Protein AF-A0A6N6ZJ15-F1 (afdb_monomer_lite)

Sequence (168 aa):
MLNYLGKSQYTADPLFDGMLDDFRIYNYVLAPTEVSVLAGTSLTAAQWRQAYFGTSADTGDAADTADPDGDRVVNKLERAFGGEPTLYEPDLQPTVEVAASNLHIHYRKSKALTDTTIAIEEADAPSANWSLAVGSTQVLSDHGSYEVVRFSHAIDTNAPLFLRVAVE

pLDDT: mean 93.81, std 4.61, range [70.69, 98.38]

Secondary structure (DSSP, 8-state):
---BTTB-SSTTSPPP-S---S----SSPPPHHHHHHHTT----HHHHHHHHHS--SS-GGGSTT--SSSSS--HHHHHHHT--TTS--GGGS-EEEEETTEEEEEEEEETT--SS-EEEEEESSTTS--EE---EEEEEEE-SSEEEEEEEEE--SSS--EEEEEE-

Structure (mmCIF, N/CA/C/O backbone):
data_AF-A0A6N6ZJ15-F1
#
_entry.id   AF-A0A6N6ZJ15-F1
#
loop_
_atom_site.group_PDB
_atom_site.id
_atom_site.type_symbol
_atom_site.label_atom_id
_atom_site.label_alt_id
_atom_site.label_comp_id
_atom_site.label_asym_id
_atom_site.label_entity_id
_atom_site.label_seq_id
_atom_site.pdbx_PDB_ins_code
_atom_site.Cartn_x
_atom_site.Cartn_y
_atom_site.Cartn_z
_atom_site.occupancy
_atom_site.B_iso_or_equiv
_atom_site.auth_seq_id
_atom_site.auth_comp_id
_atom_site.auth_asym_id
_atom_site.auth_atom_id
_atom_site.pdbx_PDB_model_num
ATOM 1 N N . MET A 1 1 ? -32.185 13.806 21.289 1.00 70.69 1 MET A N 1
ATOM 2 C CA . MET A 1 1 ? -31.324 13.085 22.250 1.00 70.69 1 MET A CA 1
ATOM 3 C C . MET A 1 1 ? -29.885 13.339 21.831 1.00 70.69 1 MET A C 1
ATOM 5 O O . MET A 1 1 ? -29.619 13.235 20.642 1.00 70.69 1 MET A O 1
ATOM 9 N N . LEU A 1 2 ? -29.016 13.775 22.743 1.00 81.69 2 LEU A N 1
ATOM 10 C CA . LEU A 1 2 ? -27.610 14.086 22.452 1.00 81.69 2 LEU A CA 1
ATOM 11 C C . LEU A 1 2 ? -26.725 13.005 23.083 1.00 81.69 2 LEU A C 1
ATOM 13 O O . LEU A 1 2 ? -26.979 12.618 24.223 1.00 81.69 2 LEU A O 1
ATOM 17 N N . ASN A 1 3 ? -25.714 12.537 22.350 1.00 88.44 3 ASN A N 1
ATOM 18 C CA . ASN A 1 3 ? -24.697 11.612 22.852 1.00 88.44 3 ASN A CA 1
ATOM 19 C C . ASN A 1 3 ? -23.462 12.414 23.262 1.00 88.44 3 ASN A C 1
ATOM 21 O O . ASN A 1 3 ? -22.992 13.249 22.491 1.00 88.44 3 ASN A O 1
ATOM 25 N N . TYR A 1 4 ? -22.948 12.158 24.461 1.00 91.00 4 TYR A N 1
ATOM 26 C CA . TYR A 1 4 ? -21.764 12.828 24.991 1.00 91.00 4 TYR A CA 1
ATOM 27 C C . TYR A 1 4 ? -20.694 11.791 25.316 1.00 91.00 4 TYR A C 1
ATOM 29 O O . TYR A 1 4 ? -21.007 10.698 25.788 1.00 91.00 4 TYR A O 1
ATOM 37 N N . LEU A 1 5 ? -19.430 12.150 25.109 1.00 92.69 5 LEU A N 1
ATOM 38 C CA . LEU A 1 5 ? -18.315 11.344 25.592 1.00 92.69 5 LEU A CA 1
ATOM 39 C C . LEU A 1 5 ? -18.308 11.353 27.123 1.00 92.69 5 LEU A C 1
ATOM 41 O O . LEU A 1 5 ? -18.509 12.395 27.744 1.00 92.69 5 LEU A O 1
ATOM 45 N N . GLY A 1 6 ? -18.120 10.180 27.723 1.00 93.25 6 GLY A N 1
ATOM 46 C CA . GLY A 1 6 ? -18.077 10.025 29.177 1.00 93.25 6 GLY A CA 1
ATOM 47 C C . GLY A 1 6 ? -19.427 10.138 29.897 1.00 93.25 6 GLY A C 1
ATOM 48 O O . GLY A 1 6 ? -19.444 10.238 31.122 1.00 93.25 6 GLY A O 1
ATOM 49 N N . LYS A 1 7 ? -20.561 10.107 29.180 1.00 93.06 7 LYS A N 1
ATOM 50 C CA . LYS A 1 7 ? -21.904 10.095 29.783 1.00 93.06 7 LYS A CA 1
ATOM 51 C C . LYS A 1 7 ? -22.785 9.010 29.169 1.00 93.06 7 LYS A C 1
ATOM 53 O O . LYS A 1 7 ? -22.999 8.986 27.959 1.00 93.06 7 LYS A O 1
ATOM 58 N N . SER A 1 8 ? -23.349 8.164 30.027 1.00 91.69 8 SER A N 1
ATOM 59 C CA . SER A 1 8 ? -24.329 7.150 29.634 1.00 91.69 8 SER A CA 1
ATOM 60 C C . SER A 1 8 ? -25.664 7.762 29.194 1.00 91.69 8 SER A C 1
ATOM 62 O O . SER A 1 8 ? -26.042 8.862 29.609 1.00 91.69 8 SER A O 1
ATOM 64 N N . GLN A 1 9 ? -26.416 7.013 28.386 1.00 92.19 9 GLN A N 1
ATOM 65 C CA . GLN A 1 9 ? -27.812 7.325 28.070 1.00 92.19 9 GLN A CA 1
ATOM 66 C C . GLN A 1 9 ? -28.772 6.984 29.223 1.00 92.19 9 GLN A C 1
ATOM 68 O O . GLN A 1 9 ? -29.894 7.493 29.246 1.00 92.19 9 GLN A O 1
ATOM 73 N N . TYR A 1 10 ? -28.347 6.167 30.192 1.00 91.88 10 TYR A N 1
ATOM 74 C CA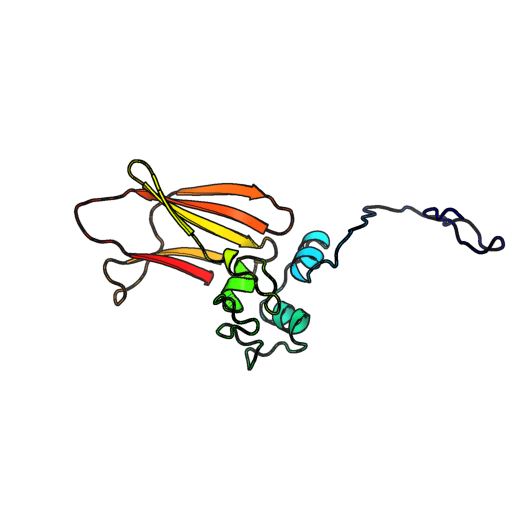 . TYR A 1 10 ? -29.136 5.830 31.374 1.00 91.88 10 TYR A CA 1
ATOM 75 C C . TYR A 1 10 ? -28.818 6.796 32.512 1.00 91.88 10 TYR A C 1
ATOM 77 O O . TYR A 1 10 ? -27.684 6.906 32.966 1.00 91.88 10 TYR A O 1
ATOM 85 N N . THR A 1 11 ? -29.838 7.499 33.004 1.00 89.88 11 THR A N 1
ATOM 86 C CA . THR A 1 11 ? -29.674 8.588 33.984 1.00 89.88 11 THR A CA 1
ATOM 87 C C . THR A 1 11 ? -29.176 8.140 35.357 1.00 89.88 11 THR A C 1
ATOM 89 O O . THR A 1 11 ? -28.820 8.992 36.164 1.00 89.88 11 THR A O 1
ATOM 92 N N . ALA A 1 12 ? -29.198 6.837 35.645 1.00 96.25 12 ALA A N 1
ATOM 93 C CA . ALA A 1 12 ? -28.689 6.270 36.891 1.00 96.25 12 ALA A CA 1
ATOM 94 C C . ALA A 1 12 ? -27.168 6.035 36.869 1.00 96.25 12 ALA A C 1
ATOM 96 O O . ALA A 1 12 ? -26.571 5.893 37.935 1.00 96.25 12 ALA A O 1
ATOM 97 N N . ASP A 1 13 ? -26.546 6.001 35.688 1.00 96.19 13 ASP A N 1
ATOM 98 C CA . ASP A 1 13 ? -25.120 5.713 35.569 1.00 96.19 13 ASP A CA 1
ATOM 99 C C . ASP A 1 13 ? -24.283 6.963 35.905 1.00 96.19 13 ASP A C 1
ATOM 101 O O . ASP A 1 13 ? -24.642 8.078 35.502 1.00 96.19 13 ASP A O 1
ATOM 105 N N . PRO A 1 14 ? -23.149 6.808 36.614 1.00 95.00 14 PRO A N 1
ATOM 106 C CA . PRO A 1 14 ? -22.228 7.910 36.862 1.00 95.00 14 PRO A CA 1
ATOM 107 C C . PRO A 1 14 ? -21.542 8.370 35.567 1.00 95.00 14 PRO A C 1
ATOM 109 O O . PRO A 1 14 ? -21.516 7.668 34.553 1.00 95.00 14 PRO A O 1
ATOM 112 N N . LEU A 1 15 ? -20.950 9.565 35.608 1.00 95.19 15 LEU A N 1
ATOM 113 C CA . LEU A 1 15 ? -20.043 10.009 34.551 1.00 95.19 15 LEU A CA 1
ATOM 114 C C . LEU A 1 15 ? -18.771 9.153 34.556 1.00 95.19 15 LEU A C 1
ATOM 116 O O . LEU A 1 15 ? -18.348 8.664 35.603 1.00 95.19 15 LEU A O 1
ATOM 120 N N . PHE A 1 16 ? -18.160 8.998 33.383 1.00 95.50 16 PHE A N 1
ATOM 121 C CA . PHE A 1 16 ? -16.839 8.393 33.262 1.00 95.50 16 PHE A CA 1
ATOM 122 C C . PHE A 1 16 ? -15.821 9.205 34.073 1.00 95.50 16 PHE A C 1
ATOM 124 O O . PHE A 1 16 ? -15.666 10.404 33.844 1.00 95.50 16 PHE A O 1
ATOM 131 N N . ASP A 1 17 ? -15.141 8.539 35.006 1.00 96.12 17 ASP A N 1
ATOM 132 C CA . ASP A 1 17 ? -14.108 9.118 35.868 1.00 96.12 17 ASP A CA 1
ATOM 133 C C . ASP A 1 17 ? -12.729 8.623 35.415 1.00 96.12 17 ASP A C 1
ATOM 135 O O . ASP A 1 17 ? -12.179 7.646 35.925 1.00 96.12 17 ASP A O 1
ATOM 139 N N . GLY A 1 18 ? -12.217 9.243 34.353 1.00 95.31 18 GLY A N 1
ATOM 140 C CA . GLY A 1 18 ? -10.948 8.880 33.737 1.00 95.31 18 GLY A CA 1
ATOM 141 C C . GLY A 1 18 ? -10.532 9.863 32.648 1.00 95.31 18 GLY A C 1
ATOM 142 O O . GLY A 1 18 ? -11.213 10.853 32.378 1.00 95.31 18 GLY A O 1
ATOM 143 N N . MET A 1 19 ? -9.401 9.581 32.005 1.00 95.62 19 MET A N 1
ATOM 144 C CA . MET A 1 19 ? -8.894 10.372 30.884 1.00 95.62 19 MET A CA 1
ATOM 145 C C . MET A 1 19 ? -9.234 9.670 29.569 1.00 95.62 19 MET A C 1
ATOM 147 O O . MET A 1 19 ? -9.024 8.466 29.434 1.00 95.62 19 MET A O 1
ATOM 151 N N . LEU A 1 20 ? -9.771 10.427 28.615 1.00 94.25 20 LEU A N 1
ATOM 152 C CA . LEU A 1 20 ? -9.921 9.999 27.228 1.00 94.25 20 LEU A CA 1
ATOM 153 C C . LEU A 1 20 ? -8.839 10.697 26.412 1.00 94.25 20 LEU A C 1
ATOM 155 O O . LEU A 1 20 ? -8.698 11.916 26.505 1.00 94.25 20 LEU A O 1
ATOM 159 N N . ASP A 1 21 ? -8.111 9.924 25.621 1.00 94.81 21 ASP A N 1
ATOM 160 C CA . ASP A 1 21 ? -7.136 10.424 24.658 1.00 94.81 21 ASP A CA 1
ATOM 161 C C . ASP A 1 21 ? -7.414 9.797 23.287 1.00 94.81 21 ASP A C 1
ATOM 163 O O . ASP A 1 21 ? -8.094 8.772 23.189 1.00 94.81 21 ASP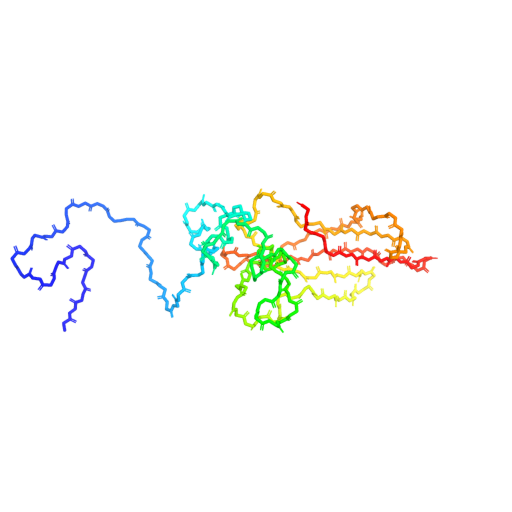 A O 1
ATOM 167 N N . ASP A 1 22 ? -6.923 10.451 22.241 1.00 93.81 22 ASP A N 1
ATOM 168 C CA . ASP A 1 22 ? -6.913 9.982 20.856 1.00 93.81 22 ASP A CA 1
ATOM 169 C C . ASP A 1 22 ? -8.272 9.514 20.295 1.00 93.81 22 ASP A C 1
ATOM 171 O O . ASP A 1 22 ? -8.373 8.583 19.492 1.00 93.81 22 ASP A O 1
ATOM 175 N N . PHE A 1 23 ? -9.357 10.170 20.718 1.00 93.12 23 PHE A N 1
ATOM 176 C CA . PHE A 1 23 ? -10.697 9.868 20.225 1.00 93.12 23 PHE A CA 1
ATOM 177 C C . PHE A 1 23 ? -10.862 10.315 18.767 1.00 93.12 23 PHE A C 1
ATOM 179 O O . PHE A 1 23 ? -10.774 11.504 18.451 1.00 93.12 23 PHE A O 1
ATOM 186 N N . ARG A 1 24 ? -11.170 9.359 17.884 1.00 94.06 24 ARG A N 1
ATOM 187 C CA . ARG A 1 24 ? -11.378 9.583 16.448 1.00 94.06 24 ARG A CA 1
ATOM 188 C C . ARG A 1 24 ? -12.706 8.970 15.998 1.00 94.06 24 ARG A C 1
ATOM 190 O O . ARG A 1 24 ? -13.088 7.897 16.457 1.00 94.06 24 ARG A O 1
ATOM 197 N N . ILE A 1 25 ? -13.401 9.649 15.086 1.00 94.12 25 ILE A N 1
ATOM 198 C CA . ILE A 1 25 ? -14.586 9.129 14.388 1.00 94.12 25 ILE A CA 1
ATOM 199 C C . ILE A 1 25 ? -14.299 9.190 12.893 1.00 94.12 25 ILE A C 1
ATOM 201 O O . ILE A 1 25 ? -13.892 10.235 12.387 1.00 94.12 25 ILE A O 1
ATOM 205 N N . TYR A 1 26 ? -14.574 8.090 12.199 1.00 95.44 26 TYR A N 1
ATOM 206 C CA . TYR A 1 26 ? -14.452 7.976 10.752 1.00 95.44 26 TYR A CA 1
ATOM 207 C C . TYR A 1 26 ? -15.838 7.807 10.136 1.00 95.44 26 TYR A C 1
ATOM 209 O O . TYR A 1 26 ? -16.725 7.186 10.721 1.00 95.44 26 TYR A O 1
ATOM 217 N N . ASN A 1 27 ? -16.033 8.379 8.952 1.00 96.38 27 ASN A N 1
ATOM 218 C CA . ASN A 1 27 ? -17.250 8.222 8.155 1.00 96.38 27 ASN A CA 1
ATOM 219 C C . ASN A 1 27 ? -17.146 7.058 7.151 1.00 96.38 27 ASN A C 1
ATOM 221 O O . ASN A 1 27 ? -17.923 7.006 6.201 1.00 96.38 27 ASN A O 1
ATOM 225 N N . TYR A 1 28 ? -16.187 6.156 7.360 1.00 93.75 28 TYR A N 1
ATOM 226 C CA . TYR A 1 28 ? -15.932 4.962 6.562 1.00 93.75 28 TYR A CA 1
ATOM 227 C C . TYR A 1 28 ? -15.388 3.840 7.460 1.00 93.75 28 TYR A C 1
ATOM 229 O O . TYR A 1 28 ? -15.050 4.071 8.626 1.00 93.75 28 TYR A O 1
ATOM 237 N N . VAL A 1 29 ? -15.362 2.618 6.929 1.00 92.62 29 VAL A N 1
ATOM 238 C CA . VAL A 1 29 ? -14.759 1.461 7.600 1.00 92.62 29 VAL A CA 1
ATOM 239 C C . VAL A 1 29 ? -13.255 1.534 7.385 1.00 92.62 29 VAL A C 1
ATOM 241 O O . VAL A 1 29 ? -12.822 1.566 6.243 1.00 92.62 29 VAL A O 1
ATOM 244 N N . LEU A 1 30 ? -12.481 1.564 8.467 1.00 94.19 30 LEU A N 1
ATOM 245 C CA . LEU A 1 30 ? -11.025 1.537 8.369 1.00 94.19 30 LEU A CA 1
ATOM 246 C C . LEU A 1 30 ? -10.544 0.175 7.872 1.00 94.19 30 LEU A C 1
ATOM 248 O O . LEU A 1 30 ? -10.928 -0.858 8.437 1.00 94.19 30 LEU A O 1
ATOM 252 N N . ALA A 1 31 ? -9.646 0.187 6.896 1.00 93.62 31 ALA A N 1
ATOM 253 C CA . ALA A 1 31 ? -8.958 -1.009 6.442 1.00 93.62 31 ALA A CA 1
ATOM 254 C C . ALA A 1 31 ? -7.992 -1.533 7.529 1.00 93.62 31 ALA A C 1
ATOM 256 O O . ALA A 1 31 ? -7.451 -0.749 8.322 1.00 93.62 31 ALA A O 1
ATOM 257 N N . PRO A 1 32 ? -7.697 -2.847 7.571 1.00 93.44 32 PRO A N 1
ATOM 258 C CA . PRO A 1 32 ? -6.693 -3.418 8.471 1.00 93.44 32 PRO A CA 1
ATOM 259 C C . PRO A 1 32 ? -5.345 -2.680 8.481 1.00 93.44 32 PRO A C 1
ATOM 261 O O . PRO A 1 32 ? -4.739 -2.506 9.542 1.00 93.44 32 PRO A O 1
ATOM 264 N N . THR A 1 33 ? -4.879 -2.218 7.319 1.00 91.88 33 THR A N 1
ATOM 265 C CA . THR A 1 33 ? -3.641 -1.436 7.178 1.00 91.88 33 THR A CA 1
ATOM 266 C C . THR A 1 33 ? -3.742 -0.086 7.888 1.00 91.88 33 THR A C 1
ATOM 268 O O . THR A 1 33 ? -2.848 0.260 8.661 1.00 91.88 33 THR A O 1
ATOM 271 N N . GLU A 1 34 ? -4.845 0.643 7.724 1.00 94.25 34 GLU A N 1
ATOM 272 C CA . GLU A 1 34 ? -5.087 1.922 8.401 1.00 94.25 34 GLU A CA 1
ATOM 273 C C . GLU A 1 34 ? -5.161 1.752 9.917 1.00 94.25 34 GLU A C 1
ATOM 275 O O . GLU A 1 34 ? -4.516 2.499 10.654 1.00 94.25 34 GLU A O 1
ATOM 280 N N . VAL A 1 35 ? -5.875 0.725 10.391 1.00 94.25 35 VAL A N 1
ATOM 281 C CA . VAL A 1 35 ? -5.924 0.380 11.819 1.00 94.25 35 VAL A CA 1
ATOM 282 C C . VAL A 1 35 ? -4.518 0.106 12.351 1.00 94.25 35 VAL A C 1
ATOM 284 O O . VAL A 1 35 ? -4.168 0.607 13.421 1.00 94.25 35 VAL A O 1
ATOM 287 N N . SER A 1 36 ? -3.690 -0.639 11.609 1.00 92.56 36 SER A N 1
ATOM 288 C CA . SER A 1 36 ? -2.324 -0.947 12.044 1.00 92.56 36 SER A CA 1
ATOM 289 C C . SER A 1 36 ? -1.460 0.309 12.180 1.00 92.56 36 SER A C 1
ATOM 291 O O . SER A 1 36 ? -0.779 0.459 13.196 1.00 92.56 36 SER A O 1
ATOM 293 N N . VAL A 1 37 ? -1.565 1.248 11.231 1.00 92.69 37 VAL A N 1
ATOM 294 C CA . VAL A 1 37 ? -0.836 2.525 11.259 1.00 92.69 37 VAL A CA 1
ATOM 295 C C . VAL A 1 37 ? -1.311 3.394 12.424 1.00 92.69 37 VAL A C 1
ATOM 297 O O . VAL A 1 37 ? -0.481 3.928 13.158 1.00 92.69 37 VAL A O 1
ATOM 300 N N . LEU A 1 38 ? -2.626 3.492 12.648 1.00 93.44 38 LEU A N 1
ATOM 301 C CA . LEU A 1 38 ? -3.199 4.239 13.776 1.00 93.44 38 LEU A CA 1
ATOM 302 C C . LEU A 1 38 ? -2.780 3.658 15.132 1.00 93.44 38 LEU A C 1
ATOM 304 O O . LEU A 1 38 ? -2.561 4.412 16.077 1.00 93.44 38 LEU A O 1
ATOM 308 N N . ALA A 1 39 ? -2.634 2.335 15.222 1.00 92.12 39 ALA A N 1
ATOM 309 C CA . ALA A 1 39 ? -2.137 1.653 16.413 1.00 92.12 39 ALA A CA 1
ATOM 310 C C . ALA A 1 39 ? -0.606 1.749 16.587 1.00 92.12 39 ALA A C 1
ATOM 312 O O . ALA A 1 39 ? -0.081 1.261 17.587 1.00 92.12 39 ALA A O 1
ATOM 313 N N . GLY A 1 40 ? 0.124 2.347 15.635 1.00 89.81 40 GLY A N 1
ATOM 314 C CA . GLY A 1 40 ? 1.590 2.401 15.656 1.00 89.81 40 GLY A CA 1
ATOM 315 C C . GLY A 1 40 ? 2.239 1.027 15.465 1.00 89.81 40 GLY A C 1
ATOM 316 O O . GLY A 1 40 ? 3.313 0.757 16.001 1.00 89.81 40 GLY A O 1
ATOM 317 N N . THR A 1 41 ? 1.559 0.144 14.739 1.00 87.62 41 THR A N 1
ATOM 318 C CA . THR A 1 41 ? 1.967 -1.236 14.462 1.00 87.62 41 THR A CA 1
ATOM 319 C C . THR A 1 41 ? 2.132 -1.461 12.963 1.00 87.62 41 THR A C 1
ATOM 321 O O . THR A 1 41 ? 1.831 -0.596 12.142 1.00 87.62 41 THR A O 1
ATOM 324 N N . SER A 1 42 ? 2.610 -2.644 12.599 1.00 85.56 42 SER A N 1
ATOM 325 C CA . SER A 1 42 ? 2.809 -3.039 11.209 1.00 85.56 42 SER A CA 1
ATOM 326 C C . SER A 1 42 ? 2.317 -4.463 11.014 1.00 85.56 42 SER A C 1
ATOM 328 O O . SER A 1 42 ? 2.323 -5.262 11.955 1.00 85.56 42 SER A O 1
ATOM 330 N N . LEU A 1 43 ? 1.866 -4.772 9.802 1.00 88.44 43 LEU A N 1
ATOM 331 C CA . LEU A 1 43 ? 1.355 -6.093 9.461 1.00 88.44 43 LEU A CA 1
ATOM 332 C C . LEU A 1 43 ? 2.404 -6.829 8.640 1.00 88.44 43 LEU A C 1
ATOM 334 O O . LEU A 1 43 ? 2.719 -6.423 7.525 1.00 88.44 43 LEU A O 1
ATOM 338 N N . THR A 1 44 ? 2.900 -7.946 9.171 1.00 92.88 44 THR A N 1
ATOM 339 C CA . THR A 1 44 ? 3.634 -8.910 8.343 1.00 92.88 44 THR A CA 1
ATOM 340 C C . THR A 1 44 ? 2.720 -9.468 7.252 1.00 92.88 44 THR A C 1
ATOM 342 O O . THR A 1 44 ? 1.495 -9.479 7.418 1.00 92.88 44 THR A O 1
ATOM 345 N N . ALA A 1 45 ? 3.285 -10.027 6.179 1.00 94.00 45 ALA A N 1
ATOM 346 C CA . ALA A 1 45 ? 2.493 -10.699 5.137 1.00 94.00 45 ALA A CA 1
ATOM 347 C C . ALA A 1 45 ? 1.474 -11.714 5.708 1.00 94.00 45 ALA A C 1
ATOM 349 O O . ALA A 1 45 ? 0.313 -11.733 5.308 1.00 94.00 45 ALA A O 1
ATOM 350 N N . ALA A 1 46 ? 1.873 -12.510 6.706 1.00 95.12 46 ALA A N 1
ATOM 351 C CA . ALA A 1 46 ? 1.000 -13.489 7.357 1.00 95.12 46 ALA A CA 1
ATOM 352 C C . ALA A 1 46 ? -0.156 -12.846 8.148 1.00 95.12 46 ALA A C 1
ATOM 354 O O . ALA A 1 46 ? -1.278 -13.347 8.111 1.00 95.12 46 ALA A O 1
ATOM 355 N N . GLN A 1 47 ? 0.098 -11.742 8.860 1.00 94.62 47 GLN A N 1
ATOM 356 C CA . GLN A 1 47 ? -0.943 -11.016 9.599 1.00 94.62 47 GLN A CA 1
ATOM 357 C C . GLN A 1 47 ? -1.902 -10.291 8.658 1.00 94.62 47 GLN A C 1
ATOM 359 O O . GLN A 1 47 ? -3.104 -10.274 8.908 1.00 94.62 47 GLN A O 1
ATOM 364 N N . TRP A 1 48 ? -1.380 -9.730 7.569 1.00 95.44 48 TRP A N 1
ATOM 365 C CA . TRP A 1 48 ? -2.189 -9.101 6.535 1.00 95.44 48 TRP A CA 1
ATOM 366 C C . TRP A 1 48 ? -3.126 -10.131 5.887 1.00 95.44 48 TRP A C 1
ATOM 368 O O . TRP A 1 48 ? -4.337 -9.921 5.872 1.00 95.44 48 TRP A O 1
ATOM 378 N N . ARG A 1 49 ? -2.620 -11.314 5.502 1.00 97.19 49 ARG A N 1
ATOM 379 C CA . ARG A 1 49 ? -3.482 -12.397 4.993 1.00 97.19 49 ARG A CA 1
ATOM 380 C C . ARG A 1 49 ? -4.520 -12.841 6.021 1.00 97.19 49 ARG A C 1
ATOM 382 O O . ARG A 1 49 ? -5.677 -13.059 5.675 1.00 97.19 49 ARG A O 1
ATOM 389 N N . GLN A 1 50 ? -4.134 -12.927 7.295 1.00 96.69 50 GLN A N 1
ATOM 390 C CA . GLN A 1 50 ? -5.060 -13.298 8.363 1.00 96.69 50 GLN A CA 1
ATOM 391 C C . GLN A 1 50 ? -6.195 -12.277 8.508 1.00 96.69 50 GLN A C 1
ATOM 393 O O . GLN A 1 50 ? -7.325 -12.677 8.790 1.00 96.69 50 GLN A O 1
ATOM 398 N N . ALA A 1 51 ? -5.903 -10.988 8.317 1.00 94.88 51 ALA A N 1
ATOM 399 C CA . ALA A 1 51 ? -6.878 -9.911 8.426 1.00 94.88 51 ALA A CA 1
ATOM 400 C C . ALA A 1 51 ? -7.882 -9.899 7.263 1.00 94.88 51 ALA A C 1
ATOM 402 O O . ALA A 1 51 ? -9.071 -9.726 7.515 1.00 94.88 51 ALA A O 1
ATOM 403 N N . TYR A 1 52 ? -7.427 -10.120 6.025 1.00 96.38 52 TYR A N 1
ATOM 404 C CA . TYR A 1 52 ? -8.293 -10.058 4.838 1.00 96.38 52 TYR A CA 1
ATOM 405 C C . TYR A 1 52 ? -8.937 -11.401 4.464 1.00 96.38 52 TYR A C 1
ATOM 407 O O . TYR A 1 52 ? -10.087 -11.435 4.038 1.00 96.38 52 TYR A O 1
ATOM 415 N N . PHE A 1 53 ? -8.238 -12.521 4.667 1.00 97.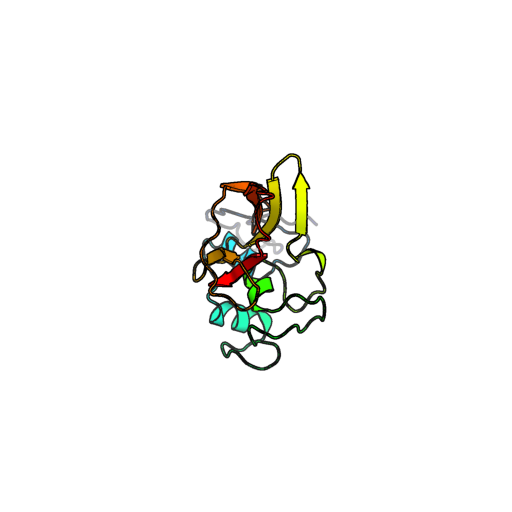50 53 PHE A N 1
ATOM 416 C CA . PHE A 1 53 ? -8.661 -13.844 4.178 1.00 97.50 53 PHE A CA 1
ATOM 417 C C . PHE A 1 53 ? -8.880 -14.879 5.285 1.00 97.50 53 PHE A C 1
ATOM 419 O O . PHE A 1 53 ? -9.262 -16.017 5.011 1.00 97.50 53 PHE A O 1
ATOM 426 N N . GLY A 1 54 ? -8.611 -14.532 6.546 1.00 97.56 54 GLY A N 1
ATOM 427 C CA . GLY A 1 54 ? -8.791 -15.450 7.672 1.00 97.56 54 GLY A CA 1
ATOM 428 C C . GLY A 1 54 ? -7.744 -16.568 7.765 1.00 97.56 54 GLY A C 1
ATOM 429 O O . GLY A 1 54 ? -7.912 -17.479 8.575 1.00 97.56 54 GLY A O 1
ATOM 430 N N . THR A 1 55 ? -6.661 -16.502 6.984 1.00 97.88 55 THR A N 1
ATOM 431 C CA . THR A 1 55 ? -5.556 -17.474 6.970 1.00 97.88 55 THR A CA 1
ATOM 432 C C . THR A 1 55 ? -4.206 -16.767 6.944 1.00 97.88 55 THR A C 1
ATOM 434 O O . THR A 1 55 ? -4.069 -15.727 6.318 1.00 97.88 55 THR A O 1
ATOM 437 N N . SER A 1 56 ? -3.179 -17.334 7.574 1.00 97.69 56 SER A N 1
ATOM 438 C CA . SER A 1 56 ? -1.798 -16.837 7.465 1.00 97.69 56 SER A CA 1
ATOM 439 C C . SER A 1 56 ? -1.018 -17.443 6.291 1.00 97.69 56 SER A C 1
ATOM 441 O O . SER A 1 56 ? 0.077 -16.974 5.965 1.00 97.69 56 SER A O 1
ATOM 443 N N . ALA A 1 57 ? -1.561 -18.491 5.665 1.00 98.12 57 ALA A N 1
ATOM 444 C CA . ALA A 1 57 ? -0.896 -19.237 4.605 1.00 98.12 57 ALA A CA 1
ATOM 445 C C . ALA A 1 57 ? -0.930 -18.490 3.264 1.00 98.12 57 ALA A C 1
ATOM 447 O O . ALA A 1 57 ? -1.948 -17.920 2.885 1.00 98.12 57 ALA A O 1
ATOM 448 N N . ASP A 1 58 ? 0.182 -18.557 2.534 1.00 98.00 58 ASP A N 1
ATOM 449 C CA . ASP A 1 58 ? 0.337 -18.030 1.177 1.00 98.00 58 ASP A CA 1
ATOM 450 C C . ASP A 1 58 ? -0.308 -18.985 0.155 1.00 98.00 58 ASP A C 1
ATOM 452 O O . ASP A 1 58 ? 0.355 -19.837 -0.435 1.00 98.00 58 ASP A O 1
ATOM 456 N N . THR A 1 59 ? -1.639 -18.960 0.055 1.00 98.19 59 THR A N 1
ATOM 457 C CA . THR A 1 59 ? -2.405 -19.923 -0.751 1.00 98.19 59 THR A CA 1
ATOM 458 C C . THR A 1 59 ? -3.770 -19.382 -1.161 1.00 98.19 59 THR A C 1
ATOM 460 O O . THR A 1 59 ? -4.334 -18.529 -0.478 1.00 98.19 59 THR A O 1
ATOM 463 N N . GLY A 1 60 ? -4.327 -19.928 -2.246 1.00 97.88 60 GLY A N 1
ATOM 464 C CA . GLY A 1 60 ? -5.630 -19.523 -2.777 1.00 97.88 60 GLY A CA 1
ATOM 465 C C . GLY A 1 60 ? -5.692 -18.017 -3.022 1.00 97.88 60 GLY A C 1
ATOM 466 O O . GLY A 1 60 ? -4.708 -17.425 -3.462 1.00 97.88 60 GLY A O 1
ATOM 467 N N . ASP A 1 61 ? -6.816 -17.403 -2.662 1.00 98.19 61 ASP A N 1
ATOM 468 C CA . ASP A 1 61 ? -7.025 -15.956 -2.792 1.00 98.19 61 ASP A CA 1
ATOM 469 C C . ASP A 1 61 ? -6.097 -15.134 -1.886 1.00 98.19 61 ASP A C 1
ATOM 471 O O . ASP A 1 61 ? -5.896 -13.956 -2.137 1.00 98.19 61 ASP A O 1
ATOM 475 N N . ALA A 1 62 ? -5.476 -15.745 -0.870 1.00 98.12 62 ALA A N 1
ATOM 476 C CA . ALA A 1 62 ? -4.506 -15.084 0.002 1.00 98.12 62 ALA A CA 1
ATOM 477 C C . ALA A 1 62 ? -3.064 -15.133 -0.536 1.00 98.12 62 ALA A C 1
ATOM 479 O O . ALA A 1 62 ? -2.157 -14.588 0.099 1.00 98.12 62 ALA A O 1
ATOM 480 N N . ALA A 1 63 ? -2.820 -15.813 -1.662 1.00 98.38 63 ALA A N 1
ATOM 481 C CA . ALA A 1 63 ? -1.474 -15.966 -2.201 1.00 98.38 63 ALA A CA 1
ATOM 482 C C . ALA A 1 63 ? -0.895 -14.620 -2.670 1.00 98.38 63 ALA A C 1
ATOM 484 O O . ALA A 1 63 ? -1.618 -13.808 -3.234 1.00 98.38 63 ALA A O 1
ATOM 485 N N . ASP A 1 64 ? 0.409 -14.391 -2.524 1.00 96.94 64 ASP A N 1
ATOM 486 C CA . ASP A 1 64 ? 1.089 -13.147 -2.924 1.00 96.94 64 ASP A CA 1
ATOM 487 C C . ASP A 1 64 ? 0.888 -12.802 -4.408 1.00 96.94 64 ASP A C 1
ATOM 489 O O . ASP A 1 64 ? 0.899 -11.626 -4.774 1.00 96.94 64 ASP A O 1
ATOM 493 N N . THR A 1 65 ? 0.705 -13.821 -5.253 1.00 97.38 65 THR A N 1
ATOM 494 C CA . THR A 1 65 ? 0.459 -13.682 -6.697 1.00 97.38 65 THR A CA 1
ATOM 495 C C . THR A 1 65 ? -1.020 -13.725 -7.081 1.00 97.38 65 THR A C 1
ATOM 497 O O . THR A 1 65 ? -1.317 -13.715 -8.273 1.00 97.38 65 THR A O 1
ATOM 500 N N . ALA A 1 66 ? -1.936 -13.857 -6.120 1.00 98.38 66 ALA A N 1
ATOM 501 C CA . ALA A 1 66 ? -3.369 -13.817 -6.389 1.00 98.38 66 ALA A CA 1
ATOM 502 C C . ALA A 1 66 ? -3.849 -12.373 -6.562 1.00 98.38 66 ALA A C 1
ATOM 504 O O . ALA A 1 66 ? -3.292 -11.457 -5.963 1.00 98.38 66 ALA A O 1
ATOM 505 N N . ASP A 1 67 ? -4.889 -12.222 -7.375 1.00 97.88 67 ASP A N 1
ATOM 506 C CA . ASP A 1 67 ? -5.619 -10.985 -7.668 1.00 97.88 67 ASP A CA 1
ATOM 507 C C . ASP A 1 67 ? -7.117 -11.310 -7.480 1.00 97.88 67 ASP A C 1
ATOM 509 O O . ASP A 1 67 ? -7.767 -11.780 -8.422 1.00 97.88 67 ASP A O 1
ATOM 513 N N . PRO A 1 68 ? -7.630 -11.260 -6.232 1.00 98.00 68 PRO A N 1
ATOM 514 C CA . PRO A 1 68 ? -8.973 -11.750 -5.913 1.00 98.00 68 PRO A CA 1
ATOM 515 C C . PRO A 1 68 ? -10.106 -10.843 -6.406 1.00 98.00 68 PRO A C 1
ATOM 517 O O . PRO A 1 68 ? -11.204 -11.336 -6.680 1.00 98.00 68 PRO A O 1
ATOM 520 N N . ASP A 1 69 ? -9.866 -9.537 -6.506 1.00 97.12 69 ASP A N 1
ATOM 521 C CA . ASP A 1 69 ? -10.845 -8.544 -6.966 1.00 97.12 69 ASP A CA 1
ATOM 522 C C . ASP A 1 69 ? -10.756 -8.248 -8.475 1.00 97.12 69 ASP A C 1
ATOM 524 O O . ASP A 1 69 ? -11.703 -7.700 -9.053 1.00 97.12 69 ASP A O 1
ATOM 528 N N . GLY A 1 70 ? -9.695 -8.706 -9.143 1.00 97.19 70 GLY A N 1
ATOM 529 C CA . GLY A 1 70 ? -9.543 -8.672 -10.592 1.00 97.19 70 GLY A CA 1
ATOM 530 C C . GLY A 1 70 ? -9.129 -7.308 -11.136 1.00 97.19 70 GLY A C 1
ATOM 531 O O . GLY A 1 70 ? -9.404 -7.018 -12.310 1.00 97.19 70 GLY A O 1
ATOM 532 N N . ASP A 1 71 ? -8.509 -6.460 -10.318 1.00 96.69 71 ASP A N 1
ATOM 533 C CA . ASP A 1 71 ? -8.067 -5.119 -10.706 1.00 96.69 71 ASP A CA 1
ATOM 534 C C . ASP A 1 71 ? -6.654 -5.074 -11.320 1.00 96.69 71 ASP A C 1
ATOM 536 O O . ASP A 1 71 ? -6.221 -4.031 -11.832 1.00 96.69 71 ASP A O 1
ATOM 540 N N . ARG A 1 72 ? -6.007 -6.249 -11.403 1.00 96.00 72 ARG A N 1
ATOM 541 C CA . ARG A 1 72 ? -4.645 -6.501 -11.904 1.00 96.00 72 ARG A CA 1
ATOM 542 C C . ARG A 1 72 ? -3.535 -6.131 -10.931 1.00 96.00 72 ARG A C 1
ATOM 544 O O . ARG A 1 72 ? -2.369 -6.079 -11.345 1.00 96.00 72 ARG A O 1
ATOM 551 N N . VAL A 1 73 ? -3.853 -5.926 -9.664 1.00 96.38 73 VAL A N 1
ATOM 552 C CA . VAL A 1 73 ? -2.890 -5.714 -8.596 1.00 96.38 73 VAL A CA 1
ATOM 553 C C . VAL A 1 73 ? -2.903 -6.936 -7.690 1.00 96.38 73 VAL A C 1
ATOM 555 O O . VAL A 1 73 ? -3.870 -7.287 -7.033 1.00 96.38 73 VAL A O 1
ATOM 558 N N . VAL A 1 74 ? -1.786 -7.661 -7.692 1.00 96.94 74 VAL A N 1
ATOM 559 C CA . VAL A 1 74 ? -1.674 -8.869 -6.870 1.00 96.94 74 VAL A CA 1
ATOM 560 C C . VAL A 1 74 ? -1.502 -8.511 -5.396 1.00 96.94 74 VAL A C 1
ATOM 562 O O . VAL A 1 74 ? -0.903 -7.484 -5.074 1.00 96.94 74 VAL A O 1
ATOM 565 N N . ASN A 1 75 ? -1.888 -9.410 -4.492 1.00 96.88 75 ASN A N 1
ATOM 566 C CA . ASN A 1 75 ? -1.802 -9.230 -3.036 1.00 96.88 75 ASN A CA 1
ATOM 567 C C . ASN A 1 75 ? -0.451 -8.693 -2.526 1.00 96.88 75 ASN A C 1
ATOM 569 O O . ASN A 1 75 ? -0.394 -7.911 -1.572 1.00 96.88 75 ASN A O 1
ATOM 573 N N . LYS A 1 76 ? 0.667 -9.109 -3.138 1.00 95.62 76 LYS A N 1
ATOM 574 C CA . LYS A 1 76 ? 1.995 -8.590 -2.774 1.00 95.62 76 LYS A CA 1
ATOM 575 C C . LYS A 1 76 ? 2.122 -7.085 -3.038 1.00 95.62 76 LYS A C 1
ATOM 577 O O . LYS A 1 76 ? 2.736 -6.381 -2.237 1.00 95.62 76 LYS A O 1
ATOM 582 N N . LEU A 1 77 ? 1.562 -6.607 -4.148 1.00 95.81 77 LEU A N 1
ATOM 583 C CA . LEU A 1 77 ? 1.532 -5.192 -4.511 1.00 95.81 77 LEU A CA 1
ATOM 584 C C . LEU A 1 77 ? 0.478 -4.436 -3.703 1.00 95.81 77 LEU A C 1
ATOM 586 O O . LEU A 1 77 ? 0.801 -3.373 -3.186 1.00 95.81 77 LEU A O 1
ATOM 590 N N . GLU A 1 78 ? -0.702 -5.020 -3.488 1.00 96.56 78 GLU A N 1
ATOM 591 C CA . GLU A 1 78 ? -1.746 -4.474 -2.608 1.00 96.56 78 GLU A CA 1
ATOM 592 C C . GLU A 1 78 ? -1.185 -4.104 -1.234 1.00 96.56 78 GLU A C 1
ATOM 594 O O . GLU A 1 78 ? -1.249 -2.954 -0.787 1.00 96.56 78 GLU A O 1
ATOM 599 N N . ARG A 1 79 ? -0.500 -5.060 -0.593 1.00 95.19 79 ARG A N 1
ATOM 600 C CA . ARG A 1 79 ? 0.145 -4.836 0.706 1.00 95.19 79 ARG A CA 1
ATOM 601 C C . ARG A 1 79 ? 1.185 -3.719 0.646 1.00 95.19 79 ARG A C 1
ATOM 603 O O . ARG A 1 79 ? 1.273 -2.906 1.569 1.00 95.19 79 ARG A O 1
ATOM 610 N N . ALA A 1 80 ? 1.987 -3.689 -0.417 1.00 95.62 80 ALA A N 1
ATOM 611 C CA . ALA A 1 80 ? 3.052 -2.709 -0.573 1.00 95.62 80 ALA A CA 1
ATOM 612 C C . ALA A 1 80 ? 2.516 -1.294 -0.824 1.00 95.62 80 ALA A C 1
ATOM 614 O O . ALA A 1 80 ? 3.087 -0.320 -0.330 1.00 95.62 80 ALA A O 1
ATOM 615 N N . PHE A 1 81 ? 1.414 -1.173 -1.557 1.00 95.69 81 PHE A N 1
ATOM 616 C CA . PHE A 1 81 ? 0.832 0.096 -1.992 1.00 95.69 81 PHE A CA 1
ATOM 617 C C . PHE A 1 81 ? -0.284 0.592 -1.066 1.00 95.69 81 PHE A C 1
ATOM 619 O O . PHE A 1 81 ? -0.639 1.769 -1.122 1.00 95.69 81 PHE A O 1
ATOM 626 N N . GLY A 1 82 ? -0.734 -0.258 -0.139 1.00 93.38 82 GLY A N 1
ATOM 627 C CA . GLY A 1 82 ? -1.698 0.079 0.905 1.00 93.38 82 GLY A CA 1
ATOM 628 C C . GLY A 1 82 ? -3.150 -0.011 0.450 1.00 93.38 82 GLY A C 1
ATOM 629 O O . GLY A 1 82 ? -3.976 0.676 1.043 1.00 93.38 82 GLY A O 1
ATOM 630 N N . GLY A 1 83 ? -3.427 -0.802 -0.587 1.00 94.38 83 GLY A N 1
ATOM 631 C CA . GLY A 1 83 ? -4.780 -1.086 -1.055 1.00 94.38 83 GLY A CA 1
ATOM 632 C C . GLY A 1 83 ? -5.458 -2.223 -0.296 1.00 94.38 83 GLY A C 1
ATOM 633 O O . GLY A 1 83 ? -4.904 -2.778 0.671 1.00 94.38 83 GLY A O 1
ATOM 634 N N . GLU A 1 84 ? -6.683 -2.530 -0.710 1.00 95.44 84 GLU A N 1
ATOM 635 C CA . GLU A 1 84 ? -7.491 -3.614 -0.165 1.00 95.44 84 GLU A CA 1
ATOM 636 C C . GLU A 1 84 ? -7.726 -4.721 -1.207 1.00 95.44 84 GLU A C 1
ATOM 638 O O . GLU A 1 84 ? -8.462 -4.505 -2.160 1.00 95.44 84 GLU A O 1
ATOM 643 N N . PRO A 1 85 ? -7.283 -5.969 -0.963 1.00 96.88 85 PRO A N 1
ATOM 644 C CA . PRO A 1 85 ? -7.254 -7.052 -1.960 1.00 96.88 85 PRO A CA 1
ATOM 645 C C . PRO A 1 85 ? -8.615 -7.697 -2.266 1.00 96.88 85 PRO A C 1
ATOM 647 O O . PRO A 1 85 ? -8.716 -8.837 -2.723 1.00 96.88 85 PRO A O 1
ATOM 650 N N . THR A 1 86 ? -9.681 -7.028 -1.848 1.00 94.81 86 THR A N 1
ATOM 651 C CA . THR A 1 86 ? -11.067 -7.439 -2.083 1.00 94.81 86 THR A CA 1
ATOM 652 C C . THR A 1 86 ? -11.883 -6.300 -2.693 1.00 94.81 86 THR A C 1
ATOM 654 O O . THR A 1 86 ? -13.098 -6.441 -2.865 1.00 94.81 86 THR A O 1
ATOM 657 N N . LEU A 1 87 ? -11.236 -5.171 -2.998 1.00 96.06 87 LEU A N 1
ATOM 658 C CA . LEU A 1 87 ? -11.835 -3.973 -3.562 1.00 96.06 87 LEU A CA 1
ATOM 659 C C . LEU A 1 87 ? -11.133 -3.652 -4.877 1.00 96.06 87 LEU A C 1
ATOM 661 O O . LEU A 1 87 ? -9.928 -3.513 -4.936 1.00 96.06 87 LEU A O 1
ATOM 665 N N . TYR A 1 88 ? -11.920 -3.465 -5.934 1.00 96.81 88 TYR A N 1
ATOM 666 C CA . TYR A 1 88 ? -11.383 -3.144 -7.251 1.00 96.81 88 TYR A CA 1
ATOM 667 C C . TYR A 1 88 ? -10.774 -1.725 -7.275 1.00 96.81 88 TYR A C 1
ATOM 669 O O . TYR A 1 88 ? -11.518 -0.736 -7.352 1.00 96.81 88 TYR A O 1
ATOM 677 N N . GLU A 1 89 ? -9.443 -1.620 -7.249 1.00 95.69 89 GLU A N 1
ATOM 678 C CA . GLU A 1 89 ? -8.662 -0.383 -7.111 1.00 95.69 89 GLU A CA 1
ATOM 679 C C . GLU A 1 89 ? -7.538 -0.266 -8.175 1.00 95.69 89 GLU A C 1
ATOM 681 O O . GLU A 1 89 ? -6.368 -0.033 -7.861 1.00 95.69 89 GLU A O 1
ATOM 686 N N . PRO A 1 90 ? -7.863 -0.278 -9.484 1.00 93.62 90 PRO A N 1
ATOM 687 C CA . PRO A 1 90 ? -6.862 -0.370 -10.556 1.00 93.62 90 PRO A CA 1
ATOM 688 C C . PRO A 1 90 ? -5.862 0.800 -10.593 1.00 93.62 90 PRO A C 1
ATOM 690 O O . PRO A 1 90 ? -4.779 0.670 -11.168 1.00 93.62 90 PRO A O 1
ATOM 693 N N . ASP A 1 91 ? -6.212 1.932 -9.976 1.00 93.19 91 ASP A N 1
ATOM 694 C CA . ASP A 1 91 ? -5.372 3.126 -9.842 1.00 93.19 91 ASP A CA 1
ATOM 695 C C . ASP A 1 91 ? -4.245 2.965 -8.790 1.00 93.19 91 ASP A C 1
ATOM 697 O O . ASP A 1 91 ? -3.465 3.898 -8.572 1.00 93.19 91 ASP A O 1
ATOM 701 N N . LEU A 1 92 ? -4.137 1.805 -8.126 1.00 94.88 92 LEU A N 1
ATOM 702 C CA . LEU A 1 92 ? -2.994 1.428 -7.280 1.00 94.88 92 LEU A CA 1
ATOM 703 C C . LEU A 1 92 ? -1.736 1.094 -8.089 1.00 94.88 92 LEU A C 1
ATOM 705 O O . LEU A 1 92 ? -0.624 1.174 -7.558 1.00 94.88 92 LEU A O 1
ATOM 709 N N . GLN A 1 93 ? -1.890 0.746 -9.370 1.00 94.12 93 GLN A N 1
ATOM 710 C CA . GLN A 1 93 ? -0.766 0.425 -10.243 1.00 94.12 93 GLN A CA 1
ATOM 711 C C . GLN A 1 93 ? 0.206 1.612 -10.361 1.00 94.12 93 GLN A C 1
ATOM 713 O O . GLN A 1 93 ? -0.224 2.755 -10.548 1.00 94.12 93 GLN A O 1
ATOM 718 N N . PRO A 1 94 ? 1.530 1.367 -10.313 1.00 95.19 94 PRO A N 1
ATOM 719 C CA . PRO A 1 94 ? 2.511 2.410 -10.556 1.00 95.19 94 PRO A CA 1
ATOM 720 C C . PRO A 1 94 ? 2.315 3.050 -11.930 1.00 95.19 94 PRO A C 1
ATOM 722 O O . PRO A 1 94 ? 2.116 2.363 -12.933 1.00 95.19 94 PRO A O 1
ATOM 725 N N . THR A 1 95 ? 2.430 4.371 -11.989 1.00 95.62 95 THR A N 1
ATOM 726 C CA . THR A 1 95 ? 2.350 5.125 -13.243 1.00 95.62 95 THR A CA 1
ATOM 727 C C . THR A 1 95 ? 3.717 5.669 -13.627 1.00 95.62 95 THR A C 1
ATOM 729 O O . THR A 1 95 ? 4.582 5.893 -12.778 1.00 95.62 95 THR A O 1
ATOM 732 N N . VAL A 1 96 ? 3.926 5.873 -14.926 1.00 95.62 96 VAL A N 1
ATOM 733 C CA . VAL A 1 96 ? 5.191 6.364 -15.476 1.00 95.62 96 VAL A CA 1
ATOM 734 C C . VAL A 1 96 ? 4.952 7.675 -16.213 1.00 95.62 96 VAL A C 1
ATOM 736 O O . VAL A 1 96 ? 3.998 7.800 -16.978 1.00 95.62 96 VAL A O 1
ATOM 739 N N . GLU A 1 97 ? 5.840 8.639 -16.004 1.00 95.06 97 GLU A N 1
ATOM 740 C CA . GLU A 1 97 ? 5.838 9.933 -16.684 1.00 95.06 97 GLU A CA 1
ATOM 741 C C . GLU A 1 97 ? 7.247 10.248 -17.195 1.00 95.06 97 GLU A C 1
ATOM 743 O O . G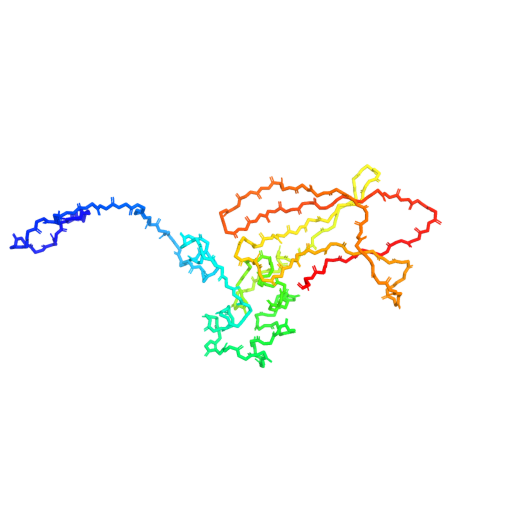LU A 1 97 ? 8.232 9.996 -16.509 1.00 95.06 97 GLU A O 1
ATOM 748 N N . VAL A 1 98 ? 7.367 10.832 -18.387 1.00 93.06 98 VAL A N 1
ATOM 749 C CA . VAL A 1 98 ? 8.632 11.401 -18.871 1.00 93.06 98 VAL A CA 1
ATOM 750 C C . VAL A 1 98 ? 8.532 12.917 -18.794 1.00 93.06 98 VAL A C 1
ATOM 752 O O . VAL A 1 98 ? 7.671 13.509 -19.445 1.00 93.06 98 VAL A O 1
ATOM 755 N N . ALA A 1 99 ? 9.425 13.544 -18.031 1.00 91.94 99 ALA A N 1
ATOM 756 C CA . ALA A 1 99 ? 9.473 14.994 -17.891 1.00 91.94 99 ALA A CA 1
ATOM 757 C C . ALA A 1 99 ? 10.916 15.503 -17.973 1.00 91.94 99 ALA A C 1
ATOM 759 O O . ALA A 1 99 ? 11.817 15.028 -17.280 1.00 91.94 99 ALA A O 1
ATOM 760 N N . ALA A 1 100 ? 11.130 16.510 -18.823 1.00 87.69 100 ALA A N 1
ATOM 761 C CA . ALA A 1 100 ? 12.457 17.021 -19.161 1.00 87.69 100 ALA A CA 1
ATOM 762 C C . ALA A 1 100 ? 13.411 15.883 -19.585 1.00 87.69 100 ALA A C 1
ATOM 764 O O . ALA A 1 100 ? 13.154 15.205 -20.575 1.00 87.69 100 ALA A O 1
ATOM 765 N N . SER A 1 101 ? 14.506 15.686 -18.853 1.00 91.38 101 SER A N 1
ATOM 766 C CA . SER A 1 101 ? 15.510 14.648 -19.098 1.00 91.38 101 SER A CA 1
ATOM 767 C C . SER A 1 101 ? 15.385 13.454 -18.145 1.00 91.38 101 SER A C 1
ATOM 769 O O . SER A 1 101 ? 16.356 12.722 -17.983 1.00 91.38 101 SER A O 1
ATOM 771 N N . ASN A 1 102 ? 14.238 13.274 -17.480 1.00 92.88 102 ASN A N 1
ATOM 772 C CA . ASN A 1 102 ? 14.021 12.199 -16.514 1.00 92.88 102 ASN A CA 1
ATOM 773 C C . ASN A 1 102 ? 12.790 11.355 -16.856 1.00 92.88 102 ASN A C 1
ATOM 775 O O . ASN A 1 102 ? 11.782 11.856 -17.360 1.00 92.88 102 ASN A O 1
ATOM 779 N N . LEU A 1 103 ? 12.871 10.075 -16.503 1.00 94.19 103 LEU A N 1
ATOM 780 C CA . LEU A 1 103 ? 11.734 9.181 -16.357 1.00 94.19 103 LEU A CA 1
ATOM 781 C C . LEU A 1 103 ? 11.354 9.136 -14.875 1.00 94.19 103 LEU A C 1
ATOM 783 O O . LEU A 1 103 ? 12.204 8.940 -14.002 1.00 94.19 103 LEU A O 1
ATOM 787 N N . HIS A 1 104 ? 10.073 9.333 -14.601 1.00 96.56 104 HIS A N 1
ATOM 788 C CA . HIS A 1 104 ? 9.478 9.316 -13.278 1.00 96.56 104 HIS A CA 1
ATOM 789 C C . HIS A 1 104 ? 8.577 8.096 -13.115 1.00 96.56 104 HIS A C 1
ATOM 791 O O . HIS A 1 104 ? 7.735 7.837 -13.971 1.00 96.56 104 HIS A O 1
ATOM 797 N N . ILE A 1 105 ? 8.728 7.379 -12.003 1.00 97.69 105 ILE A N 1
ATOM 798 C CA . ILE A 1 105 ? 7.792 6.335 -11.573 1.00 97.69 105 ILE A CA 1
ATOM 799 C C . ILE A 1 105 ? 7.070 6.850 -10.336 1.00 97.69 105 ILE A C 1
ATOM 801 O O . ILE A 1 105 ? 7.716 7.156 -9.331 1.00 97.69 105 ILE A O 1
ATOM 805 N N . HIS A 1 106 ? 5.748 6.935 -10.412 1.00 97.56 106 HIS A N 1
ATOM 806 C CA . HIS A 1 106 ? 4.882 7.276 -9.294 1.00 97.56 106 HIS A CA 1
ATOM 807 C C . HIS A 1 106 ? 4.243 6.004 -8.748 1.00 97.56 106 HIS A C 1
ATOM 809 O O . HIS A 1 106 ? 3.629 5.250 -9.499 1.00 97.56 106 HIS A O 1
ATOM 815 N N . TYR A 1 107 ? 4.376 5.768 -7.450 1.00 97.44 107 TYR A N 1
ATOM 816 C CA . TYR A 1 107 ? 3.793 4.614 -6.772 1.00 97.44 107 TYR A CA 1
ATOM 817 C C . TYR A 1 107 ? 3.364 4.996 -5.357 1.00 97.44 107 TYR A C 1
ATOM 819 O O . TYR A 1 107 ? 3.874 5.959 -4.779 1.00 97.44 107 TYR A O 1
ATOM 827 N N . ARG A 1 108 ? 2.416 4.252 -4.787 1.00 96.88 108 ARG A N 1
ATOM 828 C CA . ARG A 1 108 ? 2.082 4.389 -3.366 1.00 96.88 108 ARG A CA 1
ATOM 829 C C . ARG A 1 108 ? 3.024 3.535 -2.531 1.00 96.88 108 ARG A C 1
ATOM 831 O O . ARG A 1 108 ? 3.503 2.507 -2.986 1.00 96.88 108 ARG A O 1
ATOM 838 N N . LYS A 1 109 ? 3.282 3.943 -1.299 1.00 95.50 109 LYS A N 1
ATOM 839 C CA . LYS A 1 109 ? 4.018 3.163 -0.311 1.00 95.50 109 LYS A CA 1
ATOM 840 C C . LYS A 1 109 ? 3.202 3.114 0.967 1.00 95.50 109 LYS A C 1
ATOM 842 O O . LYS A 1 109 ? 3.042 4.132 1.637 1.00 95.50 109 LYS A O 1
ATOM 847 N N . SER A 1 110 ? 2.717 1.931 1.312 1.00 95.19 110 SER A N 1
ATOM 848 C CA . SER A 1 110 ? 2.065 1.675 2.590 1.00 95.19 110 SER A CA 1
ATOM 849 C C . SER A 1 110 ? 3.028 1.955 3.739 1.00 95.19 110 SER A C 1
ATOM 851 O O . SER A 1 110 ? 4.172 1.493 3.743 1.00 95.19 110 SER A O 1
ATOM 853 N N . LYS A 1 111 ? 2.560 2.689 4.748 1.00 93.69 111 LYS A N 1
ATOM 854 C CA . LYS A 1 111 ? 3.311 2.915 5.991 1.00 93.69 111 LYS A CA 1
ATOM 855 C C . L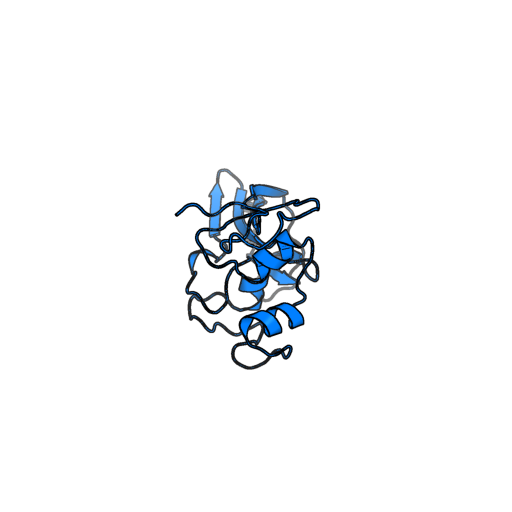YS A 1 111 ? 3.239 1.723 6.942 1.00 93.69 111 LYS A C 1
ATOM 857 O O . LYS A 1 111 ? 4.056 1.628 7.851 1.00 93.69 111 LYS A O 1
ATOM 862 N N . ALA A 1 112 ? 2.300 0.805 6.713 1.00 91.69 112 ALA A N 1
ATOM 863 C CA . ALA A 1 112 ? 2.233 -0.468 7.424 1.00 91.69 112 ALA A CA 1
ATOM 864 C C . ALA A 1 112 ? 3.279 -1.482 6.919 1.00 91.69 112 ALA A C 1
ATOM 866 O O . ALA A 1 112 ? 3.464 -2.520 7.553 1.00 91.69 112 ALA A O 1
ATOM 867 N N . LEU A 1 113 ? 3.945 -1.200 5.790 1.00 91.12 113 LEU A N 1
ATOM 868 C CA . LEU A 1 113 ? 4.953 -2.063 5.180 1.00 91.12 113 LEU A CA 1
ATOM 869 C C . LEU A 1 113 ? 6.316 -1.877 5.863 1.00 91.12 113 LEU A C 1
ATOM 871 O O . LEU A 1 113 ? 7.049 -0.934 5.564 1.00 91.12 113 LEU A O 1
ATOM 875 N N . THR A 1 114 ? 6.660 -2.776 6.784 1.00 86.00 114 THR A N 1
ATOM 876 C CA . THR A 1 114 ? 7.938 -2.716 7.523 1.00 86.00 114 THR A CA 1
ATOM 877 C C . THR A 1 114 ? 8.778 -3.982 7.428 1.00 86.00 114 THR A C 1
ATOM 879 O O . THR A 1 114 ? 9.943 -3.963 7.814 1.00 86.00 114 THR A O 1
ATOM 882 N N . ASP A 1 115 ? 8.194 -5.091 6.973 1.00 87.88 115 ASP A N 1
ATOM 883 C CA . ASP A 1 115 ? 8.857 -6.392 6.830 1.00 87.88 115 ASP A CA 1
ATOM 884 C C . ASP A 1 115 ? 9.509 -6.595 5.452 1.00 87.88 115 ASP A C 1
ATOM 886 O O . ASP A 1 115 ? 10.238 -7.561 5.254 1.00 87.88 115 ASP A O 1
ATOM 890 N N . THR A 1 116 ? 9.261 -5.674 4.521 1.00 89.38 116 THR A N 1
ATOM 891 C CA . THR A 1 116 ? 9.750 -5.663 3.138 1.00 89.38 116 THR A CA 1
ATOM 892 C C . THR A 1 116 ? 9.933 -4.214 2.682 1.00 89.38 116 THR A C 1
ATOM 894 O O . THR A 1 116 ? 9.451 -3.278 3.334 1.00 89.38 116 THR A O 1
ATOM 897 N N . THR A 1 117 ? 10.641 -4.000 1.577 1.00 91.19 117 THR A N 1
ATOM 898 C CA . THR A 1 117 ? 10.840 -2.672 0.989 1.00 91.19 117 THR A CA 1
ATOM 899 C C . THR A 1 117 ? 10.342 -2.624 -0.449 1.00 91.19 117 THR A C 1
ATOM 901 O O . THR A 1 117 ? 10.237 -3.639 -1.133 1.00 91.19 117 THR A O 1
ATOM 904 N N . ILE A 1 118 ? 10.023 -1.413 -0.909 1.00 95.50 118 ILE A N 1
ATOM 905 C CA . ILE A 1 118 ? 9.810 -1.143 -2.330 1.00 95.50 118 ILE A CA 1
ATOM 906 C C . ILE A 1 118 ? 11.127 -0.612 -2.890 1.00 95.50 118 ILE A C 1
ATOM 908 O O . ILE A 1 118 ? 11.603 0.437 -2.444 1.00 95.50 118 ILE A O 1
ATOM 912 N N . ALA A 1 119 ? 11.685 -1.318 -3.864 1.00 94.81 119 ALA A N 1
ATOM 913 C CA . ALA A 1 119 ? 12.866 -0.923 -4.614 1.00 94.81 119 ALA A CA 1
ATOM 914 C C . ALA A 1 119 ? 12.486 -0.623 -6.066 1.00 94.81 119 ALA A C 1
ATOM 916 O O . ALA A 1 119 ? 11.565 -1.220 -6.623 1.00 94.81 119 ALA A O 1
ATOM 917 N N . ILE A 1 120 ? 13.205 0.308 -6.688 1.00 96.81 120 ILE A N 1
ATOM 918 C CA . ILE A 1 120 ? 13.195 0.432 -8.144 1.00 96.81 120 ILE A CA 1
ATOM 919 C C . ILE A 1 120 ? 14.451 -0.251 -8.640 1.00 96.81 120 ILE A C 1
ATOM 921 O O . ILE A 1 120 ? 15.544 0.087 -8.191 1.00 96.81 120 ILE A O 1
ATOM 925 N N . GLU A 1 121 ? 14.295 -1.209 -9.538 1.00 96.56 121 GLU A N 1
ATOM 926 C CA . GLU A 1 121 ? 15.411 -1.936 -10.127 1.00 96.56 121 GLU A CA 1
ATOM 927 C C . GLU A 1 121 ? 15.519 -1.629 -11.615 1.00 96.56 121 GLU A C 1
ATOM 929 O O . GLU A 1 121 ? 14.512 -1.362 -12.277 1.00 96.56 121 GLU A O 1
ATOM 934 N N . GLU A 1 122 ? 16.738 -1.711 -12.132 1.00 95.25 122 GLU A N 1
ATOM 935 C CA . GLU A 1 122 ? 17.077 -1.499 -13.530 1.00 95.25 122 GLU A CA 1
ATOM 936 C C . GLU A 1 122 ? 17.812 -2.697 -14.139 1.00 95.25 122 GLU A C 1
ATOM 938 O O . GLU A 1 122 ? 18.474 -3.466 -13.434 1.00 95.25 122 GLU A O 1
ATOM 943 N N . ALA A 1 123 ? 17.675 -2.863 -15.454 1.00 95.12 123 ALA A N 1
ATOM 944 C CA . ALA A 1 123 ? 18.383 -3.874 -16.231 1.00 95.12 123 ALA A CA 1
ATOM 945 C C . ALA A 1 123 ? 18.514 -3.462 -17.707 1.00 95.12 123 ALA A C 1
ATOM 947 O O . ALA A 1 123 ? 17.615 -2.834 -18.268 1.00 95.12 123 ALA A O 1
ATOM 948 N N . ASP A 1 124 ? 19.582 -3.907 -18.373 1.00 92.25 124 ASP A N 1
ATOM 949 C CA . ASP A 1 124 ? 19.800 -3.674 -19.815 1.00 92.25 124 ASP A CA 1
ATOM 950 C C . ASP A 1 124 ? 18.852 -4.502 -20.708 1.00 92.25 124 ASP A C 1
ATOM 952 O O . ASP A 1 124 ? 18.674 -4.229 -21.896 1.00 92.25 124 ASP A O 1
ATOM 956 N N . ALA A 1 125 ? 18.239 -5.548 -20.149 1.00 91.81 125 ALA A N 1
ATOM 957 C CA . ALA A 1 125 ? 17.224 -6.361 -20.809 1.00 91.81 125 ALA A CA 1
ATOM 958 C C . ALA A 1 125 ? 16.285 -6.999 -19.771 1.00 91.81 125 ALA A C 1
ATOM 960 O O . ALA A 1 125 ? 16.733 -7.320 -18.671 1.00 91.81 125 ALA A O 1
ATOM 961 N N . PRO A 1 126 ? 15.021 -7.314 -20.115 1.00 91.50 126 PRO A N 1
ATOM 962 C CA . PRO A 1 126 ? 14.086 -7.940 -19.175 1.00 91.50 126 PRO A CA 1
ATOM 963 C C . PRO A 1 126 ? 14.552 -9.305 -18.650 1.00 91.50 126 PRO A C 1
ATOM 965 O O . PRO A 1 126 ? 14.182 -9.712 -17.551 1.00 91.50 126 PRO A O 1
ATOM 968 N N . SER A 1 127 ? 15.357 -10.013 -19.448 1.00 93.31 127 SER A N 1
ATOM 969 C CA . SER A 1 127 ? 15.945 -11.313 -19.114 1.00 93.31 127 SER A CA 1
ATOM 970 C C . SER A 1 127 ? 17.307 -11.220 -18.418 1.00 93.31 127 SER A C 1
ATOM 972 O O . SER A 1 127 ? 17.904 -12.260 -18.145 1.00 93.31 127 SER A O 1
ATOM 974 N N . ALA A 1 128 ? 17.847 -10.016 -18.217 1.00 93.56 128 ALA A N 1
ATOM 975 C CA . ALA A 1 128 ? 19.130 -9.817 -17.553 1.00 93.56 128 ALA A CA 1
ATOM 976 C C . ALA A 1 128 ? 18.981 -9.843 -16.022 1.00 93.56 128 ALA A C 1
ATOM 978 O O . ALA A 1 128 ? 17.879 -9.946 -15.480 1.00 93.56 128 ALA A O 1
ATOM 979 N N . ASN A 1 129 ? 20.116 -9.758 -15.327 1.00 94.06 129 ASN A N 1
ATOM 980 C CA . ASN A 1 129 ? 20.116 -9.537 -13.887 1.00 94.06 129 ASN A CA 1
ATOM 981 C C . ASN A 1 129 ? 19.657 -8.109 -13.603 1.00 94.06 129 ASN A C 1
ATOM 983 O O . ASN A 1 129 ? 20.132 -7.169 -14.237 1.00 94.06 129 ASN A O 1
ATOM 987 N N . TRP A 1 130 ? 18.757 -7.980 -12.639 1.00 96.44 130 TRP A N 1
ATOM 988 C CA . TRP A 1 130 ? 18.259 -6.700 -12.164 1.00 96.44 130 TRP A CA 1
ATOM 989 C C . TRP A 1 130 ? 19.119 -6.226 -10.994 1.00 96.44 130 TRP A C 1
ATOM 991 O O . TRP A 1 130 ? 19.582 -7.037 -10.187 1.00 96.44 130 TRP A O 1
ATOM 1001 N N . SER A 1 131 ? 19.360 -4.923 -10.925 1.00 95.31 131 SER A N 1
ATOM 1002 C CA . SER A 1 131 ? 20.062 -4.275 -9.815 1.00 95.31 131 SER A CA 1
ATOM 1003 C C . SER A 1 131 ? 19.322 -3.021 -9.380 1.00 95.31 131 SER A C 1
ATOM 1005 O O . SER A 1 131 ? 18.533 -2.479 -10.146 1.00 95.31 131 SER A O 1
ATOM 1007 N N . LEU A 1 132 ? 19.588 -2.534 -8.167 1.00 96.38 132 LEU A N 1
ATOM 1008 C CA . LEU A 1 132 ? 18.982 -1.299 -7.674 1.00 96.38 132 LEU A CA 1
ATOM 1009 C C . LEU A 1 132 ? 19.248 -0.139 -8.643 1.00 96.38 132 LEU A C 1
ATOM 1011 O O . LEU A 1 132 ? 20.398 0.126 -8.995 1.00 96.38 132 LEU A O 1
ATOM 1015 N N . ALA A 1 133 ? 18.181 0.551 -9.032 1.00 95.19 133 ALA A N 1
ATOM 1016 C CA . ALA A 1 133 ? 18.248 1.634 -9.991 1.00 95.19 133 ALA A CA 1
ATOM 1017 C C . ALA A 1 133 ? 18.937 2.872 -9.410 1.00 95.19 133 ALA A C 1
ATOM 1019 O O . ALA A 1 133 ? 18.722 3.239 -8.246 1.00 95.19 133 ALA A O 1
ATOM 1020 N N . VAL A 1 134 ? 19.728 3.562 -10.232 1.00 93.56 134 VAL A N 1
ATOM 1021 C CA . VAL A 1 134 ? 20.431 4.781 -9.806 1.00 93.56 134 VAL A CA 1
ATOM 1022 C C . VAL A 1 134 ? 19.549 6.001 -10.057 1.00 93.56 134 VAL A C 1
ATOM 1024 O O . VAL A 1 134 ? 19.368 6.457 -11.181 1.00 93.56 134 VAL A O 1
ATOM 1027 N N . GLY A 1 135 ? 19.011 6.590 -8.992 1.00 93.75 135 GLY A N 1
ATOM 1028 C CA . GLY A 1 135 ? 18.125 7.742 -9.127 1.00 93.75 135 GLY A CA 1
ATOM 1029 C C . GLY A 1 135 ? 17.884 8.492 -7.829 1.00 93.75 135 GLY A C 1
ATOM 1030 O O . GLY A 1 135 ? 18.657 8.409 -6.875 1.00 93.75 135 GLY A O 1
ATOM 1031 N N . SER A 1 136 ? 16.797 9.256 -7.804 1.00 95.56 136 SER A N 1
ATOM 1032 C CA . SER A 1 136 ? 16.363 10.004 -6.622 1.00 95.56 136 SER A CA 1
ATOM 1033 C C . SER A 1 136 ? 14.902 9.726 -6.300 1.00 95.56 136 SER A C 1
ATOM 1035 O O . SER A 1 136 ? 14.070 9.612 -7.199 1.00 95.56 136 SER A O 1
ATOM 1037 N N . THR A 1 137 ? 14.589 9.649 -5.008 1.00 97.12 137 THR A N 1
ATOM 1038 C CA . THR A 1 137 ? 13.238 9.385 -4.505 1.00 97.12 137 THR A CA 1
ATOM 1039 C C . THR A 1 137 ? 12.721 10.595 -3.743 1.00 97.12 137 THR A C 1
ATOM 1041 O O . THR A 1 137 ? 13.443 11.188 -2.941 1.00 97.12 137 THR A O 1
ATOM 1044 N N . GLN A 1 138 ? 11.457 10.945 -3.965 1.00 97.62 138 GLN A N 1
ATOM 1045 C CA . GLN A 1 138 ? 10.769 12.020 -3.262 1.00 97.62 138 GLN A CA 1
ATOM 1046 C C . GLN A 1 138 ? 9.361 11.580 -2.856 1.00 97.62 138 GLN A C 1
ATOM 1048 O O . GLN A 1 138 ? 8.611 11.071 -3.685 1.00 97.62 138 GLN A O 1
ATOM 1053 N N . VAL A 1 139 ? 8.975 11.845 -1.606 1.00 98.12 139 VAL A N 1
ATOM 1054 C CA . VAL A 1 139 ? 7.572 11.768 -1.173 1.00 98.12 139 VAL A CA 1
ATOM 1055 C C . VAL A 1 139 ? 6.837 13.007 -1.687 1.00 98.12 139 VAL A C 1
ATOM 1057 O O . VAL A 1 139 ? 7.249 14.135 -1.411 1.00 98.12 139 VAL A O 1
ATOM 1060 N N . LEU A 1 140 ? 5.781 12.799 -2.470 1.00 98.00 140 LEU A N 1
ATOM 1061 C CA . LEU A 1 140 ? 4.951 13.859 -3.043 1.00 98.00 140 LEU A CA 1
ATOM 1062 C C . LEU A 1 140 ? 3.792 14.245 -2.120 1.00 98.00 140 LEU A C 1
ATOM 1064 O O . LEU A 1 140 ? 3.477 15.428 -1.998 1.00 98.00 140 LEU A O 1
ATOM 1068 N N . SER A 1 141 ? 3.168 13.259 -1.476 1.00 98.00 141 SER A N 1
ATOM 1069 C CA . SER A 1 141 ? 2.060 13.464 -0.543 1.00 98.00 141 SER A CA 1
ATOM 1070 C C . SER A 1 141 ? 1.990 12.353 0.503 1.00 98.00 141 SER A C 1
ATOM 1072 O O . SER A 1 141 ? 2.480 11.243 0.295 1.00 98.00 141 SER A O 1
ATOM 1074 N N . ASP A 1 142 ? 1.355 12.671 1.629 1.00 96.88 142 ASP A N 1
ATOM 1075 C CA . ASP A 1 142 ? 1.097 11.770 2.750 1.00 96.88 142 ASP A CA 1
ATOM 1076 C C . ASP A 1 142 ? -0.417 11.695 2.982 1.00 96.88 142 ASP A C 1
ATOM 1078 O O . ASP A 1 142 ? -1.071 12.726 3.158 1.00 96.88 142 ASP A O 1
ATOM 1082 N N . HIS A 1 143 ? -0.968 10.483 2.952 1.00 93.44 143 HIS A N 1
ATOM 1083 C CA . HIS A 1 143 ? -2.398 10.202 3.105 1.00 93.44 143 HIS A CA 1
ATOM 1084 C C . HIS A 1 143 ? -2.719 9.515 4.443 1.00 93.44 143 HIS A C 1
ATOM 1086 O O . HIS A 1 143 ? -3.779 8.918 4.607 1.00 93.44 143 HIS A O 1
ATOM 1092 N N . GLY A 1 144 ? -1.812 9.586 5.419 1.00 92.00 144 GLY A N 1
ATOM 1093 C CA . GLY A 1 144 ? -1.965 8.968 6.734 1.00 92.00 144 GLY A CA 1
ATOM 1094 C C . GLY A 1 144 ? -1.493 7.517 6.748 1.00 92.00 144 GLY A C 1
ATOM 1095 O O . GLY A 1 144 ? -0.534 7.214 7.456 1.00 92.00 144 GLY A O 1
ATOM 1096 N N . SER A 1 145 ? -2.118 6.641 5.955 1.00 92.12 145 SER A N 1
ATOM 1097 C CA . SER A 1 145 ? -1.801 5.202 5.880 1.00 92.12 145 SER A CA 1
ATOM 1098 C C . SER A 1 145 ? -0.787 4.836 4.791 1.00 92.12 145 SER A C 1
ATOM 1100 O O . SER A 1 145 ? -0.086 3.829 4.915 1.00 92.12 145 SER A O 1
ATOM 1102 N N . TYR A 1 146 ? -0.646 5.671 3.762 1.00 94.81 146 TYR A N 1
ATOM 1103 C CA . TYR A 1 146 ? 0.332 5.508 2.689 1.00 94.81 146 TYR A CA 1
ATOM 1104 C C . TYR A 1 146 ? 0.904 6.855 2.231 1.00 94.81 146 TYR A C 1
ATOM 1106 O O . TYR A 1 146 ? 0.330 7.923 2.457 1.00 94.81 146 TYR A O 1
ATOM 1114 N N . GLU A 1 147 ? 2.052 6.794 1.566 1.00 96.88 147 GLU A N 1
ATOM 1115 C CA . GLU A 1 147 ? 2.720 7.922 0.916 1.00 96.88 147 GLU A CA 1
ATOM 1116 C C . GLU A 1 147 ? 2.641 7.759 -0.602 1.00 96.88 147 GLU A C 1
ATOM 1118 O O . GLU A 1 147 ? 2.766 6.646 -1.107 1.00 96.88 147 GLU A O 1
ATOM 1123 N N . VAL A 1 148 ? 2.475 8.850 -1.349 1.00 97.50 148 VAL A N 1
ATOM 1124 C CA . VAL A 1 148 ? 2.707 8.839 -2.801 1.00 97.50 148 VAL A CA 1
ATOM 1125 C C . VAL A 1 148 ? 4.158 9.219 -3.040 1.00 97.50 148 VAL A C 1
ATOM 1127 O O . VAL A 1 148 ? 4.613 10.283 -2.615 1.00 97.50 148 VAL A O 1
ATOM 1130 N N . VAL A 1 149 ? 4.890 8.349 -3.721 1.00 98.12 149 VAL A N 1
ATOM 1131 C CA . VAL A 1 149 ? 6.330 8.450 -3.924 1.00 98.12 149 VAL A CA 1
ATOM 1132 C C . VAL A 1 149 ? 6.630 8.579 -5.410 1.00 98.12 149 VAL A C 1
ATOM 1134 O O . VAL A 1 149 ? 6.033 7.896 -6.239 1.00 98.12 149 VAL A O 1
ATOM 1137 N N . ARG A 1 150 ? 7.586 9.448 -5.743 1.00 97.94 150 ARG A N 1
ATOM 1138 C CA . ARG A 1 150 ? 8.171 9.574 -7.076 1.00 97.94 150 ARG A CA 1
ATOM 1139 C C . ARG A 1 150 ? 9.629 9.148 -7.050 1.00 97.94 150 ARG A C 1
ATOM 1141 O O . ARG A 1 150 ? 10.441 9.789 -6.381 1.00 97.94 150 ARG A O 1
ATOM 1148 N N . PHE A 1 151 ? 9.973 8.144 -7.844 1.00 98.00 151 PHE A N 1
ATOM 1149 C CA . PHE A 1 151 ? 11.353 7.862 -8.230 1.00 98.00 151 PHE A CA 1
ATOM 1150 C C . PHE A 1 151 ? 11.683 8.583 -9.538 1.00 98.00 151 PHE A C 1
ATOM 1152 O O . PHE A 1 151 ? 10.837 8.660 -10.425 1.00 98.00 151 PHE A O 1
ATOM 1159 N N . SER A 1 152 ? 12.892 9.127 -9.660 1.00 97.00 152 SER A N 1
ATOM 1160 C CA . SER A 1 152 ? 13.372 9.835 -10.851 1.00 97.00 152 SER A CA 1
ATOM 1161 C C . SER A 1 152 ? 14.699 9.255 -11.312 1.00 97.00 152 SER A C 1
ATOM 1163 O O . SER A 1 152 ? 15.671 9.270 -10.553 1.00 97.00 152 SER A O 1
ATOM 1165 N N . HIS A 1 153 ? 14.734 8.815 -12.565 1.00 95.25 153 HIS A N 1
ATOM 1166 C CA . HIS A 1 153 ? 15.916 8.299 -13.242 1.00 95.25 153 HIS A CA 1
ATOM 1167 C C . HIS A 1 153 ? 16.250 9.185 -14.444 1.00 95.25 153 HIS A C 1
ATOM 1169 O O . HIS A 1 153 ? 15.355 9.543 -15.213 1.00 95.25 153 HIS A O 1
ATOM 1175 N N . ALA A 1 154 ? 17.523 9.533 -14.628 1.00 93.56 154 ALA A N 1
ATOM 1176 C CA . ALA A 1 154 ? 17.950 10.309 -15.789 1.00 93.56 154 ALA A CA 1
ATOM 1177 C C . ALA A 1 154 ? 17.818 9.479 -17.071 1.00 93.56 154 ALA A C 1
ATOM 1179 O O . ALA A 1 154 ? 18.178 8.306 -17.106 1.00 93.56 154 ALA A O 1
ATOM 1180 N N . ILE A 1 155 ? 17.302 10.075 -18.137 1.00 89.06 155 ILE A N 1
ATOM 1181 C CA . ILE A 1 155 ? 17.225 9.415 -19.438 1.00 89.06 155 ILE A CA 1
ATOM 1182 C C . ILE A 1 155 ? 18.584 9.569 -20.118 1.00 89.06 155 ILE A C 1
ATOM 1184 O O . ILE A 1 155 ? 18.972 10.679 -20.487 1.00 89.06 155 ILE A O 1
ATOM 1188 N N . ASP A 1 156 ? 19.289 8.453 -20.300 1.00 80.81 156 ASP A N 1
ATOM 1189 C CA . ASP A 1 156 ? 20.399 8.359 -21.246 1.00 80.81 156 ASP A CA 1
ATOM 1190 C C . ASP A 1 156 ? 19.877 7.808 -22.585 1.00 80.81 156 ASP A C 1
ATOM 1192 O O . ASP A 1 156 ? 19.045 6.906 -22.633 1.00 80.81 156 ASP A O 1
ATOM 1196 N N . THR A 1 157 ? 20.352 8.377 -23.690 1.00 70.69 157 THR A N 1
ATOM 1197 C CA . THR A 1 157 ? 19.978 7.981 -25.059 1.00 70.69 157 THR A CA 1
ATOM 1198 C C . THR A 1 157 ? 20.924 6.944 -25.666 1.00 70.69 157 THR A C 1
ATOM 1200 O O . THR A 1 157 ? 20.701 6.500 -26.792 1.00 70.69 157 THR A O 1
ATOM 1203 N N . ASN A 1 158 ? 21.973 6.544 -24.940 1.00 74.25 158 ASN A N 1
ATOM 1204 C CA . ASN A 1 158 ? 23.004 5.644 -25.455 1.00 74.25 158 ASN A CA 1
ATOM 1205 C C . ASN A 1 158 ? 22.573 4.164 -25.518 1.00 74.25 158 ASN A C 1
ATOM 1207 O O . ASN A 1 158 ? 23.059 3.440 -26.387 1.00 74.25 158 ASN A O 1
ATOM 1211 N N . ALA A 1 159 ? 21.671 3.707 -24.641 1.00 75.69 159 ALA A N 1
ATOM 1212 C CA . ALA A 1 159 ? 21.173 2.328 -24.614 1.00 75.69 159 ALA A CA 1
ATOM 1213 C C . ALA A 1 159 ? 19.773 2.237 -23.969 1.00 75.69 159 ALA A C 1
ATOM 1215 O O . ALA A 1 159 ? 19.448 3.062 -23.114 1.00 75.69 159 ALA A O 1
ATOM 1216 N N . PRO A 1 160 ? 18.932 1.258 -24.359 1.00 83.25 160 PRO A N 1
ATOM 1217 C CA . PRO A 1 160 ? 17.666 1.013 -23.679 1.00 83.25 160 PRO A CA 1
ATOM 1218 C C . PRO A 1 160 ? 17.914 0.493 -22.257 1.00 83.25 160 PRO A C 1
ATOM 1220 O O . PRO A 1 160 ? 18.691 -0.437 -22.067 1.00 83.25 160 PRO A O 1
ATOM 1223 N N . LEU A 1 161 ? 17.203 1.063 -21.286 1.00 88.94 161 LEU A N 1
ATOM 1224 C CA . LEU A 1 161 ? 17.194 0.625 -19.893 1.00 88.94 161 LEU A CA 1
ATOM 1225 C C . LEU A 1 161 ? 15.763 0.254 -19.500 1.00 88.94 161 LEU A C 1
ATOM 1227 O O . LEU A 1 161 ? 14.816 0.983 -19.809 1.00 88.94 161 LEU A O 1
ATOM 1231 N N . PHE A 1 162 ? 15.600 -0.877 -18.825 1.00 92.38 162 PHE A N 1
ATOM 1232 C CA . PHE A 1 162 ? 14.323 -1.330 -18.285 1.00 92.38 162 PHE A CA 1
ATOM 1233 C C . PHE A 1 162 ? 14.275 -1.014 -16.799 1.00 92.38 162 PHE A C 1
ATOM 1235 O O . PHE A 1 162 ? 15.247 -1.265 -16.101 1.00 92.38 162 PHE A O 1
ATOM 1242 N N . LEU A 1 163 ? 13.143 -0.498 -16.322 1.00 94.31 163 LEU A N 1
ATOM 1243 C CA . LEU A 1 163 ? 12.898 -0.225 -14.908 1.00 94.31 163 LEU A CA 1
ATOM 1244 C C . LEU A 1 163 ? 11.695 -1.036 -14.430 1.00 94.31 163 LEU A C 1
ATOM 1246 O O . LEU A 1 163 ? 10.726 -1.207 -15.176 1.00 94.31 163 LEU A O 1
ATOM 1250 N N . ARG A 1 164 ? 11.732 -1.501 -13.181 1.00 93.81 164 ARG A N 1
ATOM 1251 C CA . ARG A 1 164 ? 10.581 -2.131 -12.521 1.00 93.81 164 ARG A CA 1
ATOM 1252 C C . ARG A 1 164 ? 10.459 -1.687 -11.072 1.00 93.81 164 ARG A C 1
ATOM 1254 O O . ARG A 1 164 ? 11.456 -1.384 -10.423 1.00 93.81 164 ARG A O 1
ATOM 1261 N N . VAL A 1 165 ? 9.228 -1.702 -10.572 1.00 95.44 165 VAL A N 1
ATOM 1262 C CA . VAL A 1 165 ? 8.950 -1.617 -9.137 1.00 95.44 165 VAL A CA 1
ATOM 1263 C C . VAL A 1 165 ? 9.022 -3.031 -8.570 1.00 95.44 165 VAL A C 1
ATOM 1265 O O . VAL A 1 165 ? 8.283 -3.911 -9.012 1.00 95.44 165 VAL A O 1
ATOM 1268 N N . ALA A 1 166 ? 9.917 -3.250 -7.617 1.00 93.81 166 ALA A N 1
ATOM 1269 C CA . ALA A 1 166 ? 10.095 -4.509 -6.916 1.00 93.81 166 ALA A CA 1
ATOM 1270 C C . ALA A 1 166 ? 9.683 -4.359 -5.450 1.00 93.81 166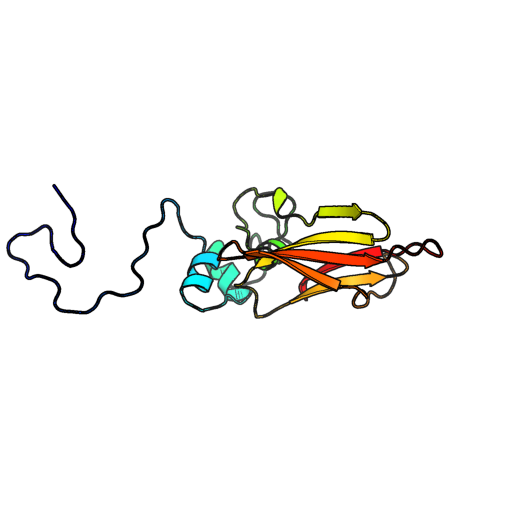 ALA A C 1
ATOM 1272 O O . ALA A 1 166 ? 9.920 -3.328 -4.826 1.00 93.81 166 ALA A O 1
ATOM 1273 N N . VAL A 1 167 ? 9.056 -5.403 -4.914 1.00 93.44 167 VAL A N 1
ATOM 1274 C CA . VAL A 1 167 ? 8.751 -5.537 -3.486 1.00 93.44 167 VAL A CA 1
ATOM 1275 C C . VAL A 1 167 ? 9.596 -6.703 -2.982 1.00 93.44 167 VAL A C 1
ATOM 1277 O O . VAL A 1 167 ? 9.379 -7.833 -3.434 1.00 93.44 167 VAL A O 1
ATOM 1280 N N . GLU A 1 168 ? 10.582 -6.431 -2.130 1.00 82.31 168 GLU A N 1
ATOM 1281 C CA . GLU A 1 168 ? 11.622 -7.393 -1.709 1.00 82.31 168 GLU A CA 1
ATOM 1282 C C . GLU A 1 168 ? 11.366 -8.012 -0.340 1.00 82.31 168 GLU A C 1
ATOM 1284 O O . GLU A 1 168 ? 11.390 -7.269 0.669 1.00 82.31 168 GLU A O 1
#

Radius of gyration: 21.21 Å; chains: 1; bounding box: 54×37×62 Å

Foldseek 3Di:
DDDDPQDDPDPPDDGRDDDDPDDDDDPDDDDPLLVQLSVVHAADLQRNLCRQPVGSDLDDCSNQQHQQCPLPQGNVLCRQQVHHSNDNDVVQDWDWDDDDQKIKIKHKGFPSPDVKDKFKWKDLDPPDDIDGADWDKDFPDDPSGITIMMTIDGDDPPGDMDIDIDID